Protein AF-A0AAD8SFN4-F1 (afdb_monomer_lite)

Radius of gyration: 14.04 Å; chains: 1; bounding box: 33×26×34 Å

Sequence (107 aa):
MLHLLRRGNGIRNLVASACPSKKRRPCPLSCACRTPESCRADTITLDSLEEVEIESFTGADDQMEFLRQLVFICRAPQLASVKITACPHSPLNNDVQEKIHVFCFIH

Structure (mmCIF, N/CA/C/O backbone):
data_AF-A0AAD8SFN4-F1
#
_entry.id   AF-A0AAD8SFN4-F1
#
loop_
_atom_site.group_PDB
_atom_site.id
_atom_site.type_symbol
_atom_site.label_atom_id
_atom_site.label_alt_id
_atom_site.label_comp_id
_atom_site.label_asym_id
_atom_site.label_entity_id
_atom_site.label_seq_id
_atom_site.pdbx_PDB_ins_code
_atom_site.Cartn_x
_atom_site.Cartn_y
_atom_site.Cartn_z
_atom_site.occupancy
_atom_site.B_iso_or_equiv
_atom_site.auth_seq_id
_atom_site.auth_comp_id
_atom_site.auth_asym_id
_atom_site.auth_atom_id
_atom_site.pdbx_PDB_model_num
ATOM 1 N N . MET A 1 1 ? -9.555 1.684 -9.592 1.00 57.16 1 MET A N 1
ATOM 2 C CA . MET A 1 1 ? -9.352 0.358 -8.940 1.00 57.16 1 MET A CA 1
ATOM 3 C C . MET A 1 1 ? -9.618 0.367 -7.429 1.00 57.16 1 MET A C 1
ATOM 5 O O . MET A 1 1 ? -9.925 -0.678 -6.870 1.00 57.16 1 MET A O 1
ATOM 9 N N . LEU A 1 2 ? -9.555 1.522 -6.759 1.00 61.88 2 LEU A N 1
ATOM 10 C CA . LEU A 1 2 ? -9.687 1.619 -5.298 1.00 61.88 2 LEU A CA 1
ATOM 11 C C . LEU A 1 2 ? -11.106 1.359 -4.783 1.00 61.88 2 LEU A C 1
ATOM 13 O O . LEU A 1 2 ? -11.273 1.005 -3.623 1.00 61.88 2 LEU A O 1
ATOM 17 N N . HIS A 1 3 ? -12.127 1.434 -5.642 1.00 61.66 3 HIS A N 1
ATOM 18 C CA . HIS A 1 3 ? -13.513 1.108 -5.285 1.00 61.66 3 HIS A CA 1
ATOM 19 C C . HIS A 1 3 ? -13.684 -0.304 -4.684 1.00 61.66 3 HIS A C 1
ATOM 21 O O . HIS A 1 3 ? -14.648 -0.541 -3.959 1.00 61.66 3 HIS A O 1
ATOM 27 N N . LEU A 1 4 ? -12.758 -1.236 -4.951 1.00 64.50 4 LEU A N 1
ATOM 28 C CA . LEU A 1 4 ? -12.740 -2.563 -4.327 1.00 64.50 4 LEU A CA 1
ATOM 29 C C . LEU A 1 4 ? -12.426 -2.491 -2.826 1.00 64.50 4 LEU A C 1
ATOM 31 O O . LEU A 1 4 ? -13.018 -3.232 -2.043 1.00 64.50 4 LEU A O 1
ATOM 35 N N . LEU A 1 5 ? -11.562 -1.557 -2.421 1.00 68.06 5 LEU A N 1
ATOM 36 C CA . LEU A 1 5 ? -11.204 -1.328 -1.021 1.00 68.06 5 LEU A CA 1
ATOM 37 C C . LEU A 1 5 ? -12.387 -0.758 -0.225 1.00 68.06 5 LEU A C 1
ATOM 39 O O . LEU A 1 5 ? -12.532 -1.062 0.953 1.00 68.06 5 LEU A O 1
ATOM 43 N N . ARG A 1 6 ? -13.315 -0.051 -0.890 1.00 64.94 6 ARG A N 1
ATOM 44 C CA . ARG A 1 6 ? -14.574 0.424 -0.282 1.00 64.94 6 ARG A CA 1
ATOM 45 C C . ARG A 1 6 ? -15.437 -0.711 0.277 1.00 64.94 6 ARG A C 1
ATOM 47 O O . ARG A 1 6 ? -16.264 -0.485 1.151 1.00 64.94 6 ARG A O 1
ATOM 54 N N . ARG A 1 7 ? -15.305 -1.932 -0.251 1.00 63.12 7 ARG A N 1
ATOM 55 C CA . ARG A 1 7 ? -16.102 -3.085 0.196 1.00 63.12 7 ARG A CA 1
ATOM 56 C C . ARG A 1 7 ? -15.482 -3.801 1.402 1.00 63.12 7 ARG A C 1
ATOM 58 O O . ARG A 1 7 ? -16.142 -4.646 1.997 1.00 63.12 7 ARG A O 1
ATOM 65 N N . GLY A 1 8 ? -14.240 -3.469 1.756 1.00 63.16 8 GLY A N 1
ATOM 66 C CA . GLY A 1 8 ? -13.452 -4.141 2.783 1.00 63.16 8 GLY A CA 1
ATOM 67 C C . GLY A 1 8 ? -13.010 -3.200 3.898 1.00 63.16 8 GLY A C 1
ATOM 68 O O . GLY A 1 8 ? -11.818 -3.053 4.133 1.00 63.16 8 GLY A O 1
ATOM 69 N N . ASN A 1 9 ? -13.959 -2.597 4.618 1.00 64.06 9 ASN A N 1
ATOM 70 C CA . ASN A 1 9 ? -13.659 -1.672 5.722 1.00 64.06 9 ASN A CA 1
ATOM 71 C C . ASN A 1 9 ? -12.863 -2.292 6.888 1.00 64.06 9 ASN A C 1
ATOM 73 O O . ASN A 1 9 ? -12.341 -1.548 7.706 1.00 64.06 9 ASN A O 1
ATOM 77 N N . GLY A 1 10 ? -12.785 -3.625 6.974 1.00 71.44 10 GLY A N 1
ATOM 78 C CA . GLY A 1 10 ? -12.014 -4.352 7.990 1.00 71.44 10 GLY A CA 1
ATOM 79 C C . GLY A 1 10 ? -10.673 -4.900 7.494 1.00 71.44 10 GLY A C 1
ATOM 80 O O . GLY A 1 10 ? -10.079 -5.735 8.174 1.00 71.44 10 GLY A O 1
ATOM 81 N N . ILE A 1 11 ? -10.221 -4.516 6.295 1.00 80.69 11 ILE A N 1
ATOM 82 C CA . ILE A 1 11 ? -8.918 -4.949 5.781 1.00 80.69 11 ILE A CA 1
ATOM 83 C C . ILE A 1 11 ? -7.833 -4.249 6.591 1.00 80.69 11 ILE A C 1
ATOM 85 O O . ILE A 1 11 ? -7.737 -3.028 6.555 1.00 80.69 11 ILE A O 1
ATOM 89 N N . ARG A 1 12 ? -7.024 -5.051 7.283 1.00 82.81 12 ARG A N 1
ATOM 90 C CA . ARG A 1 12 ? -5.852 -4.594 8.039 1.00 82.81 12 ARG A CA 1
ATOM 91 C C . ARG A 1 12 ? -4.596 -4.573 7.192 1.00 82.81 12 ARG A C 1
ATOM 93 O O . ARG A 1 12 ? -3.863 -3.596 7.218 1.00 82.81 12 ARG A O 1
ATOM 100 N N . ASN A 1 13 ? -4.424 -5.608 6.371 1.00 83.81 13 ASN A N 1
ATOM 101 C CA . ASN A 1 13 ? -3.225 -5.810 5.569 1.00 83.81 13 ASN A CA 1
ATOM 102 C C . ASN A 1 13 ? -3.613 -5.910 4.095 1.00 83.81 13 ASN A C 1
ATOM 104 O O . ASN A 1 13 ? -4.342 -6.825 3.698 1.00 83.81 13 ASN A O 1
ATOM 108 N N . LEU A 1 14 ? -3.144 -4.964 3.283 1.00 82.31 14 LEU A N 1
ATOM 109 C CA . LEU A 1 14 ? -3.388 -4.935 1.844 1.00 82.31 14 LEU A CA 1
ATOM 110 C C . LEU A 1 14 ? -2.123 -5.335 1.089 1.00 82.31 14 LEU A C 1
ATOM 112 O O . LEU A 1 14 ? -1.155 -4.586 1.084 1.00 82.31 14 LEU A O 1
ATOM 116 N N . VAL A 1 15 ? -2.163 -6.471 0.391 1.00 82.00 15 VAL A N 1
ATOM 117 C CA . VAL A 1 15 ? -1.062 -6.915 -0.477 1.00 82.00 15 VAL A CA 1
ATOM 118 C C . VAL A 1 15 ? -1.440 -6.703 -1.942 1.00 82.00 15 VAL A C 1
ATOM 120 O O . VAL A 1 15 ? -2.398 -7.296 -2.447 1.00 82.00 15 VAL A O 1
ATOM 123 N N . ALA A 1 16 ? -0.689 -5.853 -2.637 1.00 77.25 16 ALA A N 1
ATOM 124 C CA . ALA A 1 16 ? -0.852 -5.564 -4.054 1.00 77.25 16 ALA A CA 1
ATOM 125 C C . ALA A 1 16 ? 0.364 -6.073 -4.836 1.00 77.25 16 ALA A C 1
ATOM 127 O O . ALA A 1 16 ? 1.431 -5.467 -4.823 1.00 77.25 16 ALA A O 1
ATOM 128 N N . SER A 1 17 ? 0.197 -7.179 -5.562 1.00 72.06 17 SER A N 1
ATOM 129 C CA . SER A 1 17 ? 1.239 -7.688 -6.458 1.00 72.06 17 SER A CA 1
ATOM 130 C C . SER A 1 17 ? 1.110 -7.059 -7.841 1.00 72.06 17 SER A C 1
ATOM 132 O O . SER A 1 17 ? 0.105 -7.243 -8.538 1.00 72.06 17 SER A O 1
ATOM 134 N N . ALA A 1 18 ? 2.140 -6.319 -8.244 1.00 63.50 18 ALA A N 1
ATOM 135 C CA . ALA A 1 18 ? 2.162 -5.535 -9.472 1.00 63.50 18 ALA A CA 1
ATOM 136 C C . ALA A 1 18 ? 3.059 -6.148 -10.567 1.00 63.50 18 ALA A C 1
ATOM 138 O O . ALA A 1 18 ? 3.419 -5.487 -11.543 1.00 63.50 18 ALA A O 1
ATOM 139 N N . CYS A 1 19 ? 3.398 -7.434 -10.431 1.00 58.41 19 CYS A N 1
ATOM 140 C CA . CYS A 1 19 ? 4.243 -8.141 -11.385 1.00 58.41 19 CYS A CA 1
ATOM 141 C C . CYS A 1 19 ? 3.519 -8.272 -12.742 1.00 58.41 19 CYS A C 1
ATOM 143 O O . CYS A 1 19 ? 2.435 -8.874 -12.790 1.00 58.41 19 CYS A O 1
ATOM 145 N N . PRO A 1 20 ? 4.085 -7.776 -13.862 1.00 55.47 20 PRO A N 1
ATOM 146 C CA . PRO A 1 20 ? 3.496 -7.940 -15.185 1.00 55.47 20 PRO A CA 1
ATOM 147 C C . PRO A 1 20 ? 3.641 -9.401 -15.620 1.00 55.47 20 PRO A C 1
ATOM 149 O O . PRO A 1 20 ? 4.532 -9.793 -16.372 1.00 55.47 20 PRO A O 1
ATOM 152 N N . SER A 1 21 ? 2.744 -10.254 -15.134 1.00 53.53 21 SER A N 1
ATOM 153 C CA . SER A 1 21 ? 2.586 -11.593 -15.680 1.00 53.53 21 SER A CA 1
ATOM 154 C C . SER A 1 21 ? 2.180 -11.436 -17.142 1.00 53.53 21 SER A C 1
ATOM 156 O O . SER A 1 21 ? 1.098 -10.918 -17.414 1.00 53.53 21 SER A O 1
ATOM 158 N N . LYS A 1 22 ? 2.994 -11.941 -18.083 1.00 50.44 22 LYS A N 1
ATOM 159 C CA . LYS A 1 22 ? 2.750 -11.933 -19.548 1.00 50.44 22 LYS A CA 1
ATOM 160 C C . LYS A 1 22 ? 1.384 -12.511 -19.984 1.00 50.44 22 LYS A C 1
ATOM 162 O O . LYS A 1 22 ? 1.064 -12.529 -21.166 1.00 50.44 22 LYS A O 1
ATOM 167 N N . LYS A 1 23 ? 0.581 -13.011 -19.039 1.00 51.25 23 LYS A N 1
ATOM 168 C CA . LYS A 1 23 ? -0.752 -13.592 -19.220 1.00 51.25 23 LYS A CA 1
ATOM 169 C C . LYS A 1 23 ? -1.913 -12.674 -18.817 1.00 51.25 23 LYS A C 1
ATOM 171 O O . LYS A 1 23 ? -3.054 -13.015 -19.115 1.00 51.25 23 LYS A O 1
ATOM 176 N N . ARG A 1 24 ? -1.679 -11.536 -18.149 1.00 55.81 24 ARG A N 1
ATOM 177 C CA . ARG A 1 24 ? -2.768 -10.616 -17.787 1.00 55.81 24 ARG A CA 1
ATOM 178 C C . ARG A 1 24 ? -3.018 -9.648 -18.934 1.00 55.81 24 ARG A C 1
ATOM 180 O O . ARG A 1 24 ? -2.307 -8.664 -19.100 1.00 55.81 24 ARG A O 1
ATOM 187 N N . ARG A 1 25 ? -4.031 -9.953 -19.749 1.00 58.59 25 ARG A N 1
ATOM 188 C CA . ARG A 1 25 ? -4.547 -8.988 -20.722 1.00 58.59 25 ARG A CA 1
ATOM 189 C C . ARG A 1 25 ? -5.079 -7.776 -19.948 1.00 58.59 25 ARG A C 1
ATOM 191 O O . ARG A 1 25 ? -5.780 -7.986 -18.953 1.00 58.59 25 ARG A O 1
ATOM 198 N N . PRO A 1 26 ? -4.760 -6.538 -20.364 1.00 63.50 26 PRO A N 1
ATOM 199 C CA . PRO A 1 26 ? -5.403 -5.369 -19.786 1.00 63.50 26 PRO A CA 1
ATOM 200 C C . PRO A 1 26 ? -6.919 -5.527 -19.911 1.00 63.50 26 PRO A C 1
ATOM 202 O O . PRO A 1 26 ? -7.415 -6.103 -20.885 1.00 63.50 26 PRO A O 1
ATOM 205 N N . CYS A 1 27 ? -7.654 -5.040 -18.911 1.00 65.25 27 CYS A N 1
ATOM 206 C CA . CYS A 1 27 ? -9.108 -5.034 -18.981 1.00 65.25 27 CYS A CA 1
ATOM 207 C C . CYS A 1 27 ? -9.547 -4.319 -20.272 1.00 65.25 27 CYS A C 1
ATOM 209 O O . CYS A 1 27 ? -8.954 -3.286 -20.608 1.00 65.25 27 CYS A O 1
ATOM 211 N N . PRO A 1 28 ? -10.559 -4.838 -20.991 1.00 73.12 28 PRO A N 1
ATOM 212 C CA . PRO A 1 28 ? -11.091 -4.159 -22.166 1.00 73.12 28 PRO A CA 1
ATOM 213 C C . PRO A 1 28 ? -11.543 -2.741 -21.797 1.00 73.12 28 PRO A C 1
ATOM 215 O O . PRO A 1 28 ? -11.901 -2.474 -20.650 1.00 73.12 28 PRO A O 1
ATOM 218 N N . LEU A 1 29 ? -11.540 -1.827 -22.770 1.00 68.00 29 LEU A N 1
ATOM 219 C CA . LEU A 1 29 ? -11.933 -0.424 -22.563 1.00 68.00 29 LEU A CA 1
ATOM 220 C C . LEU A 1 29 ? -13.356 -0.281 -21.996 1.00 68.00 29 LEU A C 1
ATOM 222 O O . LEU A 1 29 ? -13.633 0.674 -21.283 1.00 68.00 29 LEU A O 1
ATOM 226 N N . SER A 1 30 ? -14.226 -1.257 -22.262 1.00 73.88 30 SER A N 1
ATOM 227 C CA . SER A 1 30 ? -15.594 -1.347 -21.741 1.00 73.88 30 SER A CA 1
ATOM 228 C C . SER A 1 30 ? -15.697 -1.849 -20.297 1.00 73.88 30 SER A C 1
ATOM 230 O O . SER A 1 30 ? -16.795 -1.951 -19.755 1.00 73.88 30 SER A O 1
ATOM 232 N N . CYS A 1 31 ? -14.586 -2.218 -19.661 1.00 68.00 31 CYS A N 1
ATOM 233 C CA . CYS A 1 31 ? -14.614 -2.742 -18.307 1.00 68.00 31 CYS A CA 1
ATOM 234 C C . CYS A 1 31 ? -14.944 -1.628 -17.308 1.00 68.00 31 CYS A C 1
ATOM 236 O O . CYS A 1 31 ? -14.274 -0.597 -17.283 1.00 68.00 31 CYS A O 1
ATOM 238 N N . ALA A 1 32 ? -15.904 -1.882 -16.415 1.00 65.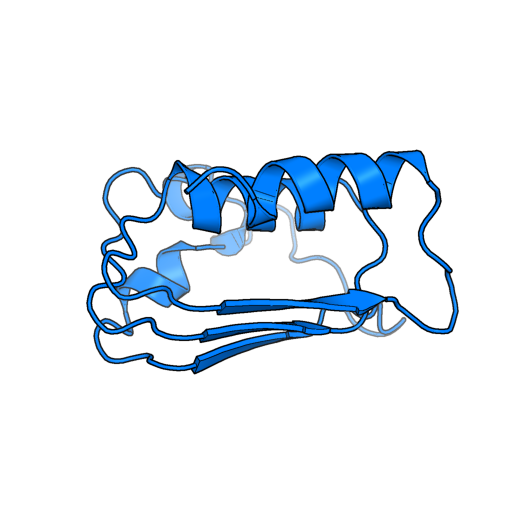44 32 ALA A N 1
ATOM 239 C CA . ALA A 1 32 ? -16.258 -0.974 -15.323 1.00 65.44 32 ALA A CA 1
ATOM 240 C C . ALA A 1 32 ? -15.048 -0.589 -14.447 1.00 65.44 32 ALA A C 1
ATOM 242 O O . ALA A 1 32 ? -15.024 0.479 -13.854 1.00 65.44 32 ALA A O 1
ATOM 243 N N . CYS A 1 33 ? -13.990 -1.405 -14.419 1.00 62.97 33 CYS A N 1
ATOM 244 C CA . CYS A 1 33 ? -12.748 -1.083 -13.719 1.00 62.97 33 CYS A CA 1
ATOM 245 C C . CYS A 1 33 ? -12.022 0.153 -14.284 1.00 62.97 33 CYS A C 1
ATOM 247 O O . CYS A 1 33 ? -11.267 0.782 -13.543 1.00 62.97 33 CYS A O 1
ATOM 249 N N . ARG A 1 34 ? -12.242 0.496 -15.562 1.00 65.38 34 ARG A N 1
ATOM 250 C CA . ARG A 1 34 ? -11.654 1.655 -16.257 1.00 65.38 34 ARG A CA 1
ATOM 251 C C . ARG A 1 34 ? -12.555 2.891 -16.262 1.00 65.38 34 ARG A C 1
ATOM 253 O O . ARG A 1 34 ? -12.145 3.918 -16.794 1.00 65.38 34 ARG A O 1
ATOM 260 N N . THR A 1 35 ? -13.769 2.819 -15.713 1.00 65.31 35 THR A N 1
ATOM 261 C CA . THR A 1 35 ? -14.616 4.013 -15.646 1.00 65.31 35 THR A CA 1
ATOM 262 C C . THR A 1 35 ? -14.015 5.022 -14.665 1.00 65.31 35 THR A C 1
ATOM 264 O O . THR A 1 35 ? -13.452 4.626 -13.641 1.00 65.31 35 THR A O 1
ATOM 267 N N . PRO A 1 36 ? -14.149 6.332 -14.928 1.00 61.69 36 PRO A N 1
ATOM 268 C CA . PRO A 1 36 ? -13.663 7.367 -14.017 1.00 61.69 36 PRO A CA 1
ATOM 269 C C . PRO A 1 36 ? -14.277 7.232 -12.615 1.00 61.69 36 PRO A C 1
ATOM 271 O O . PRO A 1 36 ? -13.613 7.510 -11.625 1.00 61.69 36 PRO A O 1
ATOM 274 N N . GLU A 1 37 ? -15.502 6.712 -12.504 1.00 62.16 37 GLU A N 1
ATOM 275 C CA . GLU A 1 37 ? -16.146 6.390 -11.225 1.00 62.16 37 GLU A CA 1
ATOM 276 C C . GLU A 1 37 ? -15.432 5.277 -10.440 1.00 62.16 37 GLU A C 1
ATOM 278 O O . GLU A 1 37 ? -15.352 5.350 -9.219 1.00 62.16 37 GLU A O 1
ATOM 283 N N . SER A 1 38 ? -14.840 4.284 -11.112 1.00 58.91 38 SER A N 1
ATOM 284 C CA . SER A 1 38 ? -14.002 3.251 -10.476 1.00 58.91 38 SER A CA 1
ATOM 285 C C . SER A 1 38 ? -12.671 3.807 -9.935 1.00 58.91 38 SER A C 1
ATOM 287 O O . SER A 1 38 ? -12.025 3.168 -9.085 1.00 58.91 38 SER A O 1
ATOM 289 N N . CYS A 1 39 ? -12.255 4.976 -10.432 1.00 56.28 39 CYS A N 1
ATOM 290 C CA . CYS A 1 39 ? -11.073 5.722 -10.000 1.00 56.28 39 CYS A CA 1
ATOM 291 C C . CYS A 1 39 ? -11.400 6.856 -9.018 1.00 56.28 39 CYS A C 1
ATOM 293 O O . CYS A 1 39 ? -10.487 7.371 -8.381 1.00 56.28 39 CYS A O 1
ATOM 295 N N . ARG A 1 40 ? -12.677 7.223 -8.842 1.00 57.81 40 ARG A N 1
ATOM 296 C CA . ARG A 1 40 ? -13.099 8.178 -7.811 1.00 57.81 40 ARG A CA 1
ATOM 297 C C . ARG A 1 40 ? -12.921 7.541 -6.434 1.00 57.81 40 ARG A C 1
ATOM 299 O O . ARG A 1 40 ? -13.758 6.763 -5.982 1.00 57.81 40 ARG A O 1
ATOM 306 N N . ALA A 1 41 ? -11.815 7.874 -5.779 1.00 59.34 41 ALA A N 1
ATOM 307 C CA . ALA A 1 41 ? -11.518 7.479 -4.405 1.00 59.34 41 ALA A CA 1
ATOM 308 C C . ALA A 1 41 ? -11.935 8.530 -3.362 1.00 59.34 41 ALA A C 1
ATOM 310 O O . ALA A 1 41 ? -11.654 8.340 -2.185 1.00 59.34 41 ALA A O 1
ATOM 311 N N . ASP A 1 42 ? -12.654 9.580 -3.781 1.00 57.06 42 ASP A N 1
ATOM 312 C CA . ASP A 1 42 ? -13.025 10.789 -3.018 1.00 57.06 42 ASP A CA 1
ATOM 313 C C . ASP A 1 42 ? -13.684 10.552 -1.638 1.00 57.06 42 ASP A C 1
ATOM 315 O O . ASP A 1 42 ? -13.895 11.484 -0.876 1.00 57.06 42 ASP A O 1
ATOM 319 N N . THR A 1 43 ? -14.033 9.312 -1.289 1.00 60.47 43 THR A N 1
ATOM 320 C CA . THR A 1 43 ? -14.687 8.943 -0.020 1.00 60.47 43 THR A CA 1
ATOM 321 C C . THR A 1 43 ? -14.332 7.525 0.451 1.00 60.47 43 THR A C 1
ATOM 323 O O . THR A 1 43 ? -15.171 6.819 1.013 1.00 60.47 43 THR A O 1
ATOM 326 N N . ILE A 1 44 ? -13.106 7.048 0.207 1.00 70.19 44 ILE A N 1
ATOM 327 C CA . ILE A 1 44 ? -12.683 5.731 0.713 1.00 70.19 44 ILE A CA 1
ATOM 328 C C . ILE A 1 44 ? -11.946 5.904 2.044 1.00 70.19 44 ILE A C 1
ATOM 330 O O . ILE A 1 44 ? -10.798 6.347 2.086 1.00 70.19 44 ILE A O 1
ATOM 334 N N . THR A 1 45 ? -12.620 5.526 3.130 1.00 71.38 45 THR A N 1
ATOM 335 C CA . THR A 1 45 ? -12.031 5.442 4.471 1.00 71.38 45 THR A CA 1
ATOM 336 C C . THR A 1 45 ? -11.606 4.004 4.740 1.00 71.38 45 THR A C 1
ATOM 338 O O . THR A 1 45 ? -12.442 3.104 4.802 1.00 71.38 45 THR A O 1
ATOM 341 N N . LEU A 1 46 ? -10.307 3.790 4.912 1.00 76.88 46 LEU A N 1
ATOM 342 C CA . LEU A 1 46 ? -9.688 2.513 5.247 1.00 76.88 46 LEU A CA 1
ATOM 343 C C . LEU A 1 46 ? -9.321 2.529 6.734 1.00 76.88 46 LEU A C 1
ATOM 345 O O . LEU A 1 46 ? -8.156 2.502 7.109 1.00 76.88 46 LEU A O 1
ATOM 349 N N . ASP A 1 47 ? -10.351 2.634 7.576 1.00 76.00 47 ASP A N 1
ATOM 350 C CA . ASP A 1 47 ? -10.213 2.886 9.018 1.00 76.00 47 ASP A CA 1
ATOM 351 C C . ASP A 1 47 ? -9.474 1.768 9.759 1.00 76.00 47 ASP A C 1
ATOM 353 O O . ASP A 1 47 ? -8.815 2.023 10.751 1.00 76.00 47 ASP A O 1
ATOM 357 N N . SER A 1 48 ? -9.555 0.532 9.264 1.00 80.50 48 SER A N 1
ATOM 358 C CA . SER A 1 48 ? -8.850 -0.615 9.847 1.00 80.50 48 SER A CA 1
ATOM 359 C C . SER A 1 48 ? -7.525 -0.937 9.168 1.00 80.50 48 SER A C 1
ATOM 361 O O . SER A 1 48 ? -6.914 -1.920 9.561 1.00 80.50 48 SER A O 1
ATOM 363 N N . LEU A 1 49 ? -7.110 -0.190 8.140 1.00 83.50 49 LEU A N 1
ATOM 364 C CA . LEU A 1 49 ? -5.918 -0.526 7.369 1.00 83.50 49 LEU A CA 1
ATOM 365 C C . LEU A 1 49 ? -4.667 -0.110 8.133 1.00 83.50 49 LEU A C 1
ATOM 367 O O . LEU A 1 49 ? -4.456 1.074 8.366 1.00 83.50 49 LEU A O 1
ATOM 371 N N . GLU A 1 50 ? -3.859 -1.101 8.491 1.00 85.12 50 GLU A N 1
ATOM 372 C CA . GLU A 1 50 ? -2.657 -0.981 9.314 1.00 85.12 50 GLU A CA 1
ATOM 373 C C . GLU A 1 50 ? -1.395 -1.097 8.448 1.00 85.12 50 GLU A C 1
ATOM 375 O O . GLU A 1 50 ? -0.443 -0.335 8.618 1.00 85.12 50 GLU A O 1
ATOM 380 N N . GLU A 1 51 ? -1.401 -2.005 7.468 1.00 85.00 51 GLU A N 1
ATOM 381 C CA . GLU A 1 51 ? -0.230 -2.314 6.649 1.00 85.00 51 GLU A CA 1
ATOM 382 C C . GLU A 1 51 ? -0.578 -2.419 5.161 1.00 85.00 51 GLU A C 1
ATOM 384 O O . GLU A 1 51 ? -1.570 -3.034 4.752 1.00 85.00 51 GLU A O 1
ATOM 389 N N . VAL A 1 52 ? 0.287 -1.856 4.322 1.00 83.69 52 VAL A N 1
ATOM 390 C CA . VAL A 1 52 ? 0.217 -2.001 2.866 1.00 83.69 52 VAL A CA 1
ATOM 391 C C . VAL A 1 52 ? 1.522 -2.591 2.374 1.00 83.69 52 VAL A C 1
ATOM 393 O O . VAL A 1 52 ? 2.584 -2.014 2.580 1.00 83.69 52 VAL A O 1
ATOM 396 N N . GLU A 1 53 ? 1.440 -3.699 1.650 1.00 85.31 53 GLU A N 1
ATOM 397 C CA . GLU A 1 53 ? 2.569 -4.285 0.945 1.00 85.31 53 GLU A CA 1
ATOM 398 C C . GLU A 1 53 ? 2.340 -4.207 -0.564 1.00 85.31 53 GLU A C 1
ATOM 400 O O . GLU A 1 53 ? 1.333 -4.686 -1.086 1.00 85.31 53 GLU A O 1
ATOM 405 N N . ILE A 1 54 ? 3.279 -3.600 -1.286 1.00 84.06 54 ILE A N 1
ATOM 406 C CA . ILE A 1 54 ? 3.280 -3.590 -2.746 1.00 84.06 54 ILE A CA 1
ATOM 407 C C . ILE A 1 54 ? 4.455 -4.413 -3.235 1.00 84.06 54 ILE A C 1
ATOM 409 O O . ILE A 1 54 ? 5.617 -4.038 -3.079 1.00 84.06 54 ILE A O 1
ATOM 413 N N . GLU A 1 55 ? 4.147 -5.543 -3.850 1.00 83.50 55 GLU A N 1
ATOM 414 C CA . GLU A 1 55 ? 5.141 -6.464 -4.370 1.00 83.50 55 GLU A CA 1
ATOM 415 C C . GLU A 1 55 ? 5.382 -6.232 -5.857 1.00 83.50 55 GLU A C 1
ATOM 417 O O . GLU A 1 55 ? 4.471 -5.897 -6.619 1.00 83.50 55 GLU A O 1
ATOM 422 N N . SER A 1 56 ? 6.605 -6.521 -6.303 1.00 80.75 56 SER A N 1
ATOM 423 C CA . SER A 1 56 ? 6.994 -6.400 -7.710 1.00 80.75 56 SER A CA 1
ATOM 424 C C . SER A 1 56 ? 6.782 -4.994 -8.273 1.00 80.75 56 SER A C 1
ATOM 426 O O . SER A 1 56 ? 6.327 -4.820 -9.407 1.00 80.75 56 SER A O 1
ATOM 428 N N . PHE A 1 57 ? 7.122 -3.986 -7.474 1.00 80.62 57 PHE A N 1
ATOM 429 C CA . PHE A 1 57 ? 7.028 -2.594 -7.871 1.00 80.62 57 PHE A CA 1
ATOM 430 C C . PHE A 1 57 ? 8.057 -2.276 -8.958 1.00 80.62 57 PHE A C 1
ATOM 432 O O . PHE A 1 57 ? 9.235 -2.618 -8.843 1.00 80.62 57 PHE A O 1
ATOM 439 N N . THR A 1 58 ? 7.600 -1.637 -10.027 1.00 78.12 58 THR A N 1
ATOM 440 C CA . THR A 1 58 ? 8.409 -1.242 -11.186 1.00 78.12 58 THR A CA 1
ATOM 441 C C . THR A 1 58 ? 8.488 0.272 -11.349 1.00 78.12 58 THR A C 1
ATOM 443 O O . THR A 1 58 ? 9.288 0.749 -12.147 1.00 78.12 58 THR A O 1
ATOM 446 N N . GLY A 1 59 ? 7.665 1.038 -10.622 1.00 74.44 59 GLY A N 1
ATOM 447 C CA . GLY A 1 59 ? 7.557 2.485 -10.818 1.00 74.44 59 GLY A CA 1
ATOM 448 C C . GLY A 1 59 ? 6.743 2.888 -12.039 1.00 74.44 59 GLY A C 1
ATOM 449 O O . GLY A 1 59 ? 6.808 4.043 -12.451 1.00 74.44 59 GLY A O 1
ATOM 450 N N . ALA A 1 60 ? 5.988 1.956 -12.628 1.00 78.25 60 ALA A N 1
ATOM 451 C CA . ALA A 1 60 ? 5.049 2.281 -13.693 1.00 78.25 60 ALA A CA 1
ATOM 452 C C . ALA A 1 60 ? 4.025 3.324 -13.218 1.00 78.25 60 ALA A C 1
ATOM 454 O O . ALA A 1 60 ? 3.633 3.325 -12.049 1.00 78.25 60 ALA A O 1
ATOM 455 N N . ASP A 1 61 ? 3.572 4.176 -14.137 1.00 75.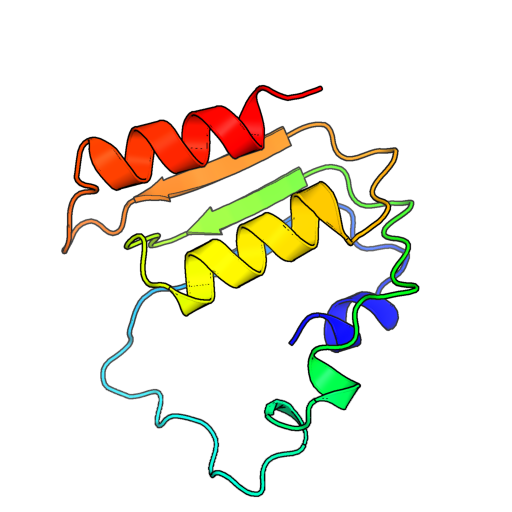38 61 ASP A N 1
ATOM 456 C CA . ASP A 1 61 ? 2.692 5.307 -13.826 1.00 75.38 61 ASP A CA 1
ATOM 457 C C . ASP A 1 61 ? 1.416 4.859 -13.091 1.00 75.38 61 ASP A C 1
ATOM 459 O O . ASP A 1 61 ? 1.096 5.393 -12.034 1.00 75.38 61 ASP A O 1
ATOM 463 N N . ASP A 1 62 ? 0.793 3.758 -13.530 1.00 73.44 62 ASP A N 1
ATOM 464 C CA . ASP A 1 62 ? -0.362 3.152 -12.852 1.00 73.44 62 ASP A CA 1
ATOM 465 C C . ASP A 1 62 ? -0.071 2.730 -11.395 1.00 73.44 62 ASP A C 1
ATOM 467 O O . ASP A 1 62 ? -0.934 2.833 -10.522 1.00 73.44 62 ASP A O 1
ATOM 471 N N . GLN A 1 63 ? 1.142 2.241 -11.102 1.00 76.25 63 GLN A N 1
ATOM 472 C CA . GLN A 1 63 ? 1.531 1.838 -9.743 1.00 76.25 63 GLN A CA 1
ATOM 473 C C . GLN A 1 63 ? 1.802 3.058 -8.856 1.00 76.25 63 GLN A C 1
ATOM 475 O O . GLN A 1 63 ? 1.468 3.064 -7.670 1.00 76.25 63 GLN A O 1
ATOM 480 N N . MET A 1 64 ? 2.394 4.099 -9.439 1.00 77.75 64 MET A N 1
ATOM 481 C CA . MET A 1 64 ? 2.645 5.375 -8.777 1.00 77.75 64 MET A CA 1
ATOM 482 C C . MET A 1 64 ? 1.337 6.111 -8.481 1.00 77.75 64 MET A C 1
ATOM 484 O O . MET A 1 64 ? 1.180 6.673 -7.398 1.00 77.75 64 MET A O 1
ATOM 488 N N . GLU A 1 65 ? 0.378 6.080 -9.407 1.00 77.88 65 GLU A N 1
ATOM 489 C CA . GLU A 1 65 ? -0.967 6.618 -9.203 1.00 77.88 65 GLU A CA 1
ATOM 490 C C . GLU A 1 65 ? -1.691 5.863 -8.084 1.00 77.88 65 GLU A C 1
ATOM 492 O O . GLU A 1 65 ? -2.275 6.491 -7.200 1.00 77.88 65 GLU A O 1
ATOM 497 N N . PHE A 1 66 ? -1.589 4.530 -8.055 1.00 77.31 66 PHE A N 1
ATOM 498 C CA . PHE A 1 66 ? -2.149 3.724 -6.971 1.00 77.31 66 PHE A CA 1
ATOM 499 C C . PHE A 1 66 ? -1.576 4.113 -5.600 1.00 77.31 66 PHE A C 1
ATOM 501 O O . PHE A 1 66 ? -2.345 4.335 -4.666 1.00 77.31 66 PHE A O 1
ATOM 508 N N . LEU A 1 67 ? -0.250 4.258 -5.488 1.00 77.94 67 LEU A N 1
ATOM 509 C CA . LEU A 1 67 ? 0.409 4.721 -4.261 1.00 77.94 67 LEU A CA 1
ATOM 510 C C . LEU A 1 67 ? -0.056 6.116 -3.845 1.00 77.94 67 LEU A C 1
ATOM 512 O O . LEU A 1 67 ? -0.436 6.317 -2.693 1.00 77.94 67 LEU A O 1
ATOM 516 N N . ARG A 1 68 ? -0.073 7.071 -4.784 1.00 78.75 68 ARG A N 1
ATOM 517 C CA . ARG A 1 68 ? -0.560 8.434 -4.530 1.00 78.75 68 ARG A CA 1
ATOM 518 C C . ARG A 1 68 ? -1.977 8.417 -3.990 1.00 78.75 68 ARG A C 1
ATOM 520 O O . ARG A 1 68 ? -2.269 9.099 -3.018 1.00 78.75 68 ARG A O 1
ATOM 527 N N . GLN A 1 69 ? -2.856 7.645 -4.611 1.00 76.56 69 GLN A N 1
ATOM 528 C CA . GLN A 1 69 ? -4.242 7.578 -4.186 1.00 76.56 69 GLN A CA 1
ATOM 529 C C . GLN A 1 69 ? -4.392 6.923 -2.808 1.00 76.56 69 GLN A C 1
ATOM 531 O O . GLN A 1 69 ? -5.197 7.380 -2.006 1.00 76.56 69 GLN A O 1
ATOM 536 N N . LEU A 1 70 ? -3.608 5.891 -2.504 1.00 76.31 70 LEU A N 1
ATOM 537 C CA . LEU A 1 70 ? -3.668 5.218 -1.211 1.00 76.31 70 LEU A CA 1
ATOM 538 C C . LEU A 1 70 ? -3.157 6.102 -0.064 1.00 76.31 70 LEU A C 1
ATOM 540 O O . LEU A 1 70 ? -3.758 6.106 1.002 1.00 76.31 70 LEU A O 1
ATOM 544 N N . VAL A 1 71 ? -2.080 6.857 -0.295 1.00 74.06 71 VAL A N 1
ATOM 545 C CA . VAL A 1 71 ? -1.461 7.727 0.720 1.00 74.06 71 VAL A CA 1
ATOM 546 C C . VAL A 1 71 ? -2.200 9.060 0.856 1.00 74.06 71 VAL A C 1
ATOM 548 O O . VAL A 1 71 ? -2.412 9.539 1.963 1.00 74.06 71 VAL A O 1
ATOM 551 N N . PHE A 1 72 ? -2.579 9.682 -0.263 1.00 72.88 72 PHE A N 1
ATOM 552 C CA . PHE A 1 72 ? -3.104 11.050 -0.269 1.00 72.88 72 PHE A CA 1
ATOM 553 C C . PHE A 1 72 ? -4.634 11.122 -0.310 1.00 72.88 72 PHE A C 1
ATOM 555 O O . PHE A 1 72 ? -5.211 12.092 0.173 1.00 72.88 72 PHE A O 1
ATOM 562 N N . ILE A 1 73 ? -5.301 10.134 -0.917 1.00 68.31 73 ILE A N 1
ATOM 563 C CA . ILE A 1 73 ? -6.748 10.200 -1.186 1.00 68.31 73 ILE A CA 1
ATOM 564 C C . ILE A 1 73 ? -7.539 9.272 -0.260 1.00 68.31 73 ILE A C 1
ATOM 566 O O . ILE A 1 73 ? -8.620 9.642 0.196 1.00 68.31 73 ILE A O 1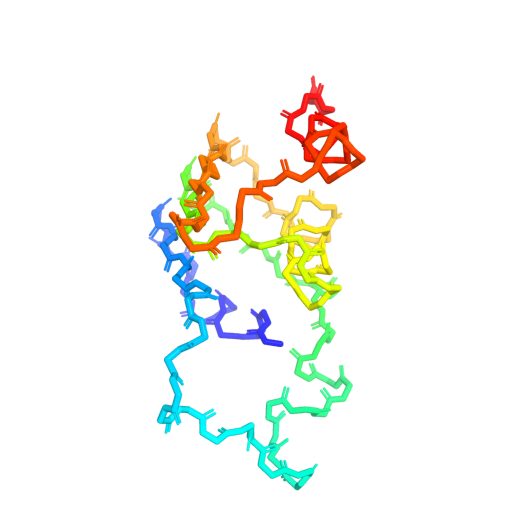
ATOM 570 N N . CYS A 1 74 ? -7.021 8.090 0.073 1.00 70.44 74 CYS A N 1
ATOM 571 C CA . CYS A 1 74 ? -7.650 7.233 1.071 1.00 70.44 74 CYS A CA 1
ATOM 572 C C . CYS A 1 74 ? -7.372 7.760 2.484 1.00 70.44 74 CYS A C 1
ATOM 574 O O . CYS A 1 74 ? -6.228 7.962 2.878 1.00 70.44 74 CYS A O 1
ATOM 576 N N . ARG A 1 75 ? -8.425 7.926 3.292 1.00 69.31 75 ARG A N 1
ATOM 577 C CA . ARG A 1 75 ? -8.256 8.154 4.732 1.00 69.31 75 ARG A CA 1
ATOM 578 C C . ARG A 1 75 ? -7.944 6.822 5.397 1.00 69.31 75 ARG A C 1
ATOM 580 O O . ARG A 1 75 ? -8.864 6.044 5.635 1.00 69.31 75 ARG A O 1
ATOM 587 N N . ALA A 1 76 ? -6.676 6.574 5.695 1.00 75.50 76 ALA A N 1
ATOM 588 C CA . ALA A 1 76 ? -6.223 5.393 6.422 1.00 75.50 76 ALA A CA 1
ATOM 589 C C . ALA A 1 76 ? -5.571 5.818 7.755 1.00 75.50 76 ALA A C 1
ATOM 591 O O . ALA A 1 76 ? -4.350 5.845 7.857 1.00 75.50 76 ALA A O 1
ATOM 592 N N . PRO A 1 77 ? -6.365 6.216 8.771 1.00 74.50 77 PRO A N 1
ATOM 593 C CA . PRO A 1 77 ? -5.841 6.776 10.023 1.00 74.50 77 PRO A CA 1
ATOM 594 C C . PRO A 1 77 ? -4.987 5.794 10.836 1.00 74.50 77 PRO A C 1
ATOM 596 O O . PRO A 1 77 ? -4.196 6.231 11.663 1.00 74.50 77 PRO A O 1
ATOM 599 N N . GLN A 1 78 ? -5.153 4.491 10.608 1.00 79.62 78 GLN A N 1
ATOM 600 C CA . GLN A 1 78 ? -4.400 3.437 11.288 1.00 79.62 78 GLN A CA 1
ATOM 601 C C . GLN A 1 78 ? -3.199 2.944 10.472 1.00 79.62 78 GLN A C 1
ATOM 603 O O . GLN A 1 78 ? -2.511 2.030 10.922 1.00 79.62 78 GLN A O 1
ATOM 608 N N . LEU A 1 79 ? -2.942 3.514 9.285 1.00 80.19 79 LEU A N 1
ATOM 609 C CA . LEU A 1 79 ? -1.880 3.035 8.408 1.00 80.19 79 LEU A CA 1
ATOM 610 C C . LEU A 1 79 ? -0.526 3.324 9.052 1.00 80.19 79 LEU A C 1
ATOM 612 O O . LEU A 1 79 ? -0.072 4.464 9.103 1.00 80.19 79 LEU A O 1
ATOM 616 N N . ALA A 1 80 ? 0.113 2.268 9.538 1.00 81.00 80 ALA A N 1
ATOM 617 C CA . ALA A 1 80 ? 1.368 2.339 10.265 1.00 81.00 80 ALA A CA 1
ATOM 618 C C . ALA A 1 80 ? 2.572 2.073 9.357 1.00 81.00 80 ALA A C 1
ATOM 620 O O . ALA A 1 80 ? 3.665 2.56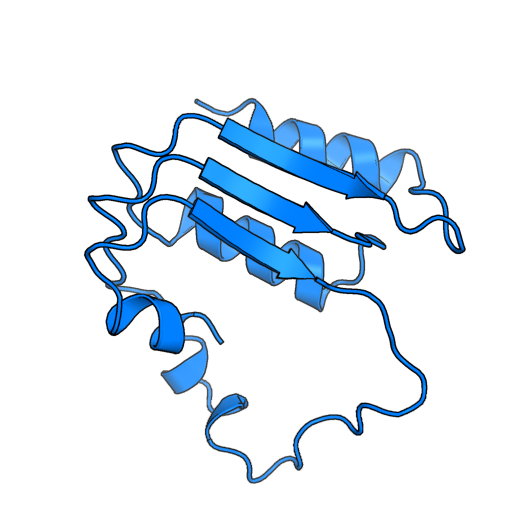8 9.627 1.00 81.00 80 ALA A O 1
ATOM 621 N N . SER A 1 81 ? 2.397 1.274 8.298 1.00 81.69 81 SER A N 1
ATOM 622 C CA . SER A 1 81 ? 3.511 0.836 7.457 1.00 81.69 81 SER A CA 1
ATOM 623 C C . SER A 1 81 ? 3.123 0.653 5.992 1.00 81.69 81 SER A C 1
ATOM 625 O O . SER A 1 81 ? 2.113 0.026 5.664 1.00 81.69 81 SER A O 1
ATOM 627 N N . VAL A 1 82 ? 3.978 1.161 5.101 1.00 81.38 82 VAL A N 1
ATOM 628 C CA . VAL A 1 82 ? 3.914 0.915 3.658 1.00 81.38 82 VAL A CA 1
ATOM 629 C C . VAL A 1 82 ? 5.221 0.262 3.227 1.00 81.38 82 VAL A C 1
ATOM 631 O O . VAL A 1 82 ? 6.281 0.886 3.219 1.00 81.38 82 VAL A O 1
ATOM 634 N N . LYS A 1 83 ? 5.154 -1.012 2.850 1.00 83.50 83 LYS A N 1
ATOM 635 C CA . LYS A 1 83 ? 6.297 -1.801 2.404 1.00 83.50 83 LYS A CA 1
ATOM 636 C C . LYS A 1 83 ? 6.247 -1.978 0.897 1.00 83.50 83 LYS A C 1
ATOM 638 O O . LYS A 1 83 ? 5.314 -2.561 0.355 1.00 83.50 83 LYS A O 1
ATOM 643 N N . ILE A 1 84 ? 7.270 -1.496 0.204 1.00 82.50 84 ILE A N 1
ATOM 644 C CA . ILE A 1 84 ? 7.364 -1.609 -1.252 1.00 82.50 84 ILE A CA 1
ATOM 645 C C . ILE A 1 84 ? 8.550 -2.501 -1.589 1.00 82.50 84 ILE A C 1
ATOM 647 O O . ILE A 1 84 ? 9.688 -2.211 -1.226 1.00 82.50 84 ILE A O 1
ATOM 651 N N . THR A 1 85 ? 8.276 -3.593 -2.296 1.00 82.69 85 THR A N 1
ATOM 652 C CA . THR A 1 85 ? 9.285 -4.549 -2.747 1.00 82.69 85 THR A CA 1
ATOM 653 C C . THR A 1 85 ? 9.472 -4.410 -4.250 1.00 82.69 85 THR A C 1
ATOM 655 O O . THR A 1 85 ? 8.533 -4.590 -5.030 1.00 82.69 85 THR A O 1
ATOM 658 N N . ALA A 1 86 ? 10.700 -4.100 -4.662 1.00 78.44 86 ALA A N 1
ATOM 659 C CA . ALA A 1 86 ? 11.075 -3.956 -6.062 1.00 78.44 86 ALA A CA 1
ATOM 660 C C . ALA A 1 86 ? 10.862 -5.255 -6.853 1.00 78.44 86 ALA A C 1
ATOM 662 O O . ALA A 1 86 ? 11.047 -6.360 -6.340 1.00 78.44 86 ALA A O 1
ATOM 663 N N . CYS A 1 87 ? 10.521 -5.128 -8.133 1.00 75.00 87 CYS A N 1
ATOM 664 C CA . CYS A 1 87 ? 10.494 -6.269 -9.037 1.00 75.00 87 CYS A CA 1
ATOM 665 C C . CYS A 1 87 ? 11.930 -6.738 -9.349 1.00 75.00 87 CYS A C 1
ATOM 667 O O . CYS A 1 87 ? 12.735 -5.933 -9.820 1.00 75.00 87 CYS A O 1
ATOM 669 N N . PRO A 1 88 ? 12.266 -8.032 -9.180 1.00 67.62 88 PRO A N 1
ATOM 670 C CA . PRO A 1 88 ? 13.628 -8.530 -9.404 1.00 67.62 88 PRO A CA 1
ATOM 671 C C . PRO A 1 88 ? 14.082 -8.443 -10.872 1.00 67.62 88 PRO A C 1
ATOM 673 O O . PRO A 1 88 ? 15.269 -8.543 -11.158 1.00 67.62 88 PRO A O 1
ATOM 676 N N . HIS A 1 89 ? 13.150 -8.259 -11.813 1.00 68.38 89 HIS A N 1
ATOM 677 C CA . HIS A 1 89 ? 13.437 -8.156 -13.249 1.00 68.38 89 HIS A CA 1
ATOM 678 C C . HIS A 1 89 ? 13.601 -6.718 -13.755 1.00 68.38 89 HIS A C 1
ATOM 680 O O . HIS A 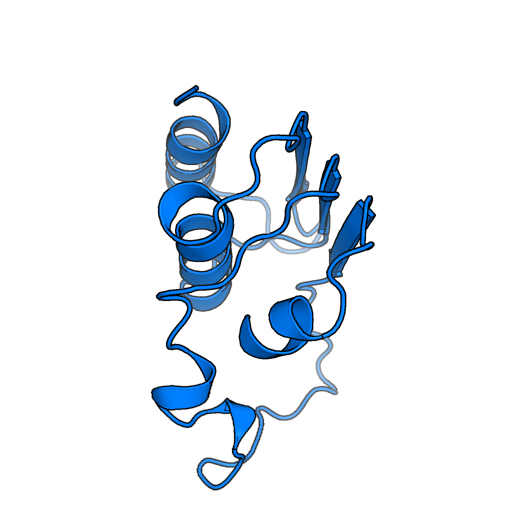1 89 ? 13.998 -6.515 -14.900 1.00 68.38 89 HIS A O 1
ATOM 686 N N . SER A 1 90 ? 13.262 -5.726 -12.937 1.00 67.31 90 SER A N 1
ATOM 687 C CA . SER A 1 90 ? 13.365 -4.312 -13.288 1.00 67.31 90 SER A CA 1
ATOM 688 C C . SER A 1 90 ? 13.691 -3.540 -12.010 1.00 67.31 90 SER A C 1
ATOM 690 O O . SER A 1 90 ? 12.762 -3.136 -11.300 1.00 67.31 90 SER A O 1
ATOM 692 N N . PRO A 1 91 ? 14.985 -3.400 -11.667 1.00 66.25 91 PRO A N 1
ATOM 693 C CA . PRO A 1 91 ? 15.382 -2.660 -10.479 1.00 66.25 91 PRO A CA 1
ATOM 694 C C . PRO A 1 91 ? 14.867 -1.223 -10.572 1.00 66.25 91 PRO A C 1
ATOM 696 O O . PRO A 1 91 ? 14.830 -0.634 -11.655 1.00 66.25 91 PRO A O 1
ATOM 699 N N . LEU A 1 92 ? 14.441 -0.671 -9.436 1.00 70.62 92 LEU A N 1
ATOM 700 C CA . LEU A 1 92 ? 14.011 0.718 -9.381 1.00 70.62 92 LEU A CA 1
ATOM 701 C C . LEU A 1 92 ? 15.178 1.643 -9.727 1.00 70.62 92 LEU A C 1
ATOM 703 O O . LEU A 1 92 ? 16.275 1.504 -9.189 1.00 70.62 92 LEU A O 1
ATOM 707 N N . ASN A 1 93 ? 14.912 2.627 -10.581 1.00 73.56 93 ASN A N 1
ATOM 708 C CA . ASN A 1 93 ? 15.813 3.758 -10.750 1.00 73.56 93 ASN A CA 1
ATOM 709 C C . ASN A 1 93 ? 15.715 4.705 -9.547 1.00 73.56 93 ASN A C 1
ATOM 711 O O . ASN A 1 93 ? 14.668 4.797 -8.901 1.00 73.56 93 ASN A O 1
ATOM 715 N N . ASN A 1 94 ? 16.784 5.472 -9.316 1.00 75.38 94 ASN A N 1
ATOM 716 C CA . ASN A 1 94 ? 16.863 6.454 -8.229 1.00 75.38 94 ASN A CA 1
ATOM 717 C C . ASN A 1 94 ? 15.670 7.433 -8.214 1.00 75.38 94 ASN A C 1
ATOM 719 O O . ASN A 1 94 ? 15.127 7.682 -7.148 1.00 75.38 94 ASN A O 1
ATOM 723 N N . ASP A 1 95 ? 15.183 7.886 -9.379 1.00 74.31 95 ASP A N 1
ATOM 724 C CA . ASP A 1 95 ? 13.992 8.760 -9.492 1.00 74.31 95 ASP A CA 1
ATOM 725 C C . ASP A 1 95 ? 12.725 8.134 -8.881 1.00 74.31 95 ASP A C 1
ATOM 727 O O . ASP A 1 95 ? 11.963 8.791 -8.171 1.00 74.31 95 ASP A O 1
ATOM 731 N N . VAL A 1 96 ? 12.503 6.841 -9.127 1.00 72.12 96 VAL A N 1
ATOM 732 C CA . VAL A 1 96 ? 11.335 6.127 -8.598 1.00 72.12 96 VAL A CA 1
ATOM 733 C C . VAL A 1 96 ? 11.482 5.942 -7.090 1.00 72.12 96 VAL A C 1
ATOM 735 O O . VAL A 1 96 ? 10.515 6.102 -6.348 1.00 72.12 96 VAL A O 1
ATOM 738 N N . GLN A 1 97 ? 12.698 5.641 -6.631 1.00 71.69 97 GLN A N 1
ATOM 739 C CA . GLN A 1 97 ? 12.992 5.465 -5.215 1.00 71.69 97 GLN A CA 1
ATOM 740 C 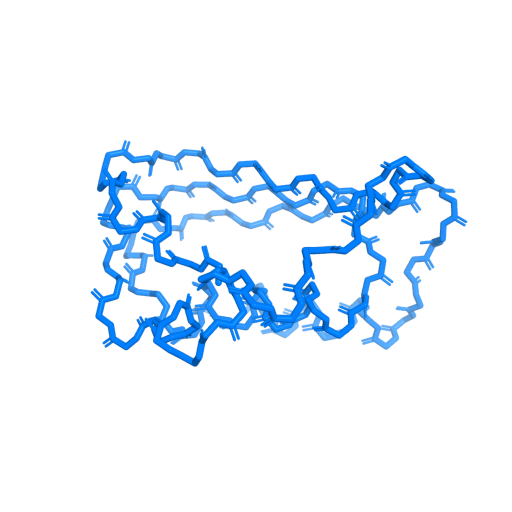C . GLN A 1 97 ? 12.826 6.776 -4.431 1.00 71.69 97 GLN A C 1
ATOM 742 O O . GLN A 1 97 ? 12.225 6.763 -3.359 1.00 71.69 97 GLN A O 1
ATOM 747 N N . GLU A 1 98 ? 13.276 7.909 -4.978 1.00 73.62 98 GLU A N 1
ATOM 748 C CA . GLU A 1 98 ? 13.052 9.232 -4.384 1.00 73.62 98 GLU A CA 1
ATOM 749 C C . GLU A 1 98 ? 11.563 9.570 -4.309 1.00 73.62 98 GLU A C 1
ATOM 751 O O . GLU A 1 98 ? 11.080 10.006 -3.264 1.00 73.62 98 GLU A O 1
ATOM 756 N N . LYS A 1 99 ? 10.800 9.299 -5.373 1.00 71.00 99 LYS A N 1
ATOM 757 C CA . LYS A 1 99 ? 9.347 9.507 -5.356 1.00 71.00 99 LYS A CA 1
ATOM 758 C C . LYS A 1 99 ? 8.672 8.665 -4.275 1.00 71.00 99 LYS A C 1
ATOM 760 O O . LYS A 1 99 ? 7.866 9.204 -3.526 1.00 71.00 99 LYS A O 1
ATOM 765 N N . ILE A 1 100 ? 9.016 7.381 -4.148 1.00 72.31 100 ILE A N 1
ATOM 766 C CA . ILE A 1 100 ? 8.502 6.513 -3.074 1.00 72.31 100 ILE A CA 1
ATOM 767 C C . ILE A 1 100 ? 8.858 7.060 -1.694 1.00 72.31 100 ILE A C 1
ATOM 769 O O . ILE A 1 100 ? 8.003 7.076 -0.811 1.00 72.31 100 ILE A O 1
ATOM 773 N N . HIS A 1 101 ? 10.097 7.513 -1.510 1.00 70.94 101 HIS A N 1
ATOM 774 C CA . HIS A 1 101 ? 10.549 8.068 -0.241 1.00 70.94 101 HIS A CA 1
ATOM 775 C C . HIS A 1 101 ? 9.695 9.277 0.163 1.00 70.94 101 HIS A C 1
ATOM 777 O O . HIS A 1 101 ? 9.237 9.354 1.297 1.00 70.94 101 HIS A O 1
ATOM 783 N N . VAL A 1 102 ? 9.375 10.162 -0.786 1.00 69.62 102 VAL A N 1
ATOM 784 C CA . VAL A 1 102 ? 8.450 11.284 -0.560 1.00 69.62 102 VAL A CA 1
ATOM 785 C C . VAL A 1 102 ? 7.041 10.803 -0.180 1.00 69.62 102 VAL A C 1
ATOM 787 O O . VAL A 1 102 ? 6.399 11.433 0.650 1.00 69.62 102 VAL A O 1
ATOM 790 N N . PHE A 1 103 ? 6.555 9.683 -0.724 1.00 67.25 103 PHE A N 1
ATOM 791 C CA . PHE A 1 103 ? 5.239 9.141 -0.351 1.00 67.25 103 PHE A CA 1
ATOM 792 C C . PHE A 1 103 ? 5.212 8.460 1.020 1.00 67.25 103 PHE A C 1
ATOM 794 O O . PHE A 1 103 ? 4.181 8.505 1.680 1.00 67.25 103 PHE A O 1
ATOM 801 N N . CYS A 1 104 ? 6.304 7.826 1.451 1.00 62.75 104 CYS A N 1
ATOM 802 C CA . CYS A 1 104 ? 6.332 7.044 2.690 1.00 62.75 104 CYS A CA 1
ATOM 803 C C . CYS A 1 104 ? 6.770 7.853 3.929 1.00 62.75 104 CYS A C 1
ATOM 805 O O . CYS A 1 104 ? 6.498 7.422 5.044 1.00 62.75 104 CYS A O 1
ATOM 807 N N . PHE A 1 105 ? 7.451 8.994 3.753 1.00 56.78 105 PHE A N 1
ATOM 808 C CA . PHE A 1 105 ? 8.011 9.800 4.854 1.00 56.78 105 PHE A CA 1
ATOM 809 C C . PHE A 1 105 ? 7.269 11.115 5.147 1.00 56.78 105 PHE A C 1
ATOM 811 O O . PHE A 1 105 ? 7.669 11.844 6.052 1.00 56.78 105 PHE A O 1
ATOM 818 N N . ILE A 1 106 ? 6.204 11.444 4.407 1.00 49.62 106 ILE A N 1
ATOM 819 C CA . ILE A 1 106 ? 5.301 12.546 4.770 1.00 49.62 106 ILE A CA 1
ATOM 820 C C . ILE A 1 106 ? 4.240 11.979 5.720 1.00 49.62 106 ILE A C 1
ATOM 822 O O . ILE A 1 106 ? 3.151 11.604 5.292 1.00 49.62 106 ILE A O 1
ATOM 826 N N . HIS A 1 107 ? 4.582 11.877 7.003 1.00 40.91 107 HIS A N 1
ATOM 827 C CA . HIS A 1 107 ? 3.622 11.716 8.092 1.00 40.91 107 HIS A CA 1
ATOM 828 C C . HIS A 1 107 ? 4.042 12.596 9.268 1.00 40.91 107 HIS A C 1
ATOM 830 O O . HIS A 1 107 ? 5.239 12.544 9.634 1.00 40.91 107 HIS A O 1
#

Organism: Lolium multiflorum (NCBI:txid4521)

Foldseek 3Di:
DCVVLQVCLQDAEAEAEPAPDVPDDPDPCPDPCNDVVVVPLQDAENANHAEYEYEQDQLPPVVLSVLCCVQPRYNHVNHNYYHYYHRPVHGDDPVSVVSVCVSGPPD

pLDDT: mean 70.75, std 9.43, range [40.91, 85.31]

Secondary structure (DSSP, 8-state):
-GGGGGG-TT--EEEEE----TT-PPPPTT-GGGSHHHH--TT-B-TT--EEEEEEE---HHHHHHHHIIIIISB-TT--EEEEEE-TTSPPPHHHHHHHHHHHH--